Protein AF-A0A2M8GNW1-F1 (afdb_monomer_lite)

pLDDT: mean 70.82, std 11.59, range [49.22, 90.88]

Organism: NCBI:txid1974834

Foldseek 3Di:
DCVVLPDCPCVVVVVPDPDVVVFADPVQVVCCVPVVGGDTDDDDDDPVSD

Sequence (50 aa):
MADYLGDPTPRLAGRLKLNPFVHLDMMGTLFLFFVGFGWGKPVPFDPYNL

Structure (mmCIF, N/CA/C/O backbone):
data_AF-A0A2M8GNW1-F1
#
_entry.id   AF-A0A2M8GNW1-F1
#
loop_
_atom_site.group_PDB
_atom_site.id
_atom_site.type_symbol
_atom_site.label_atom_id
_atom_site.label_alt_id
_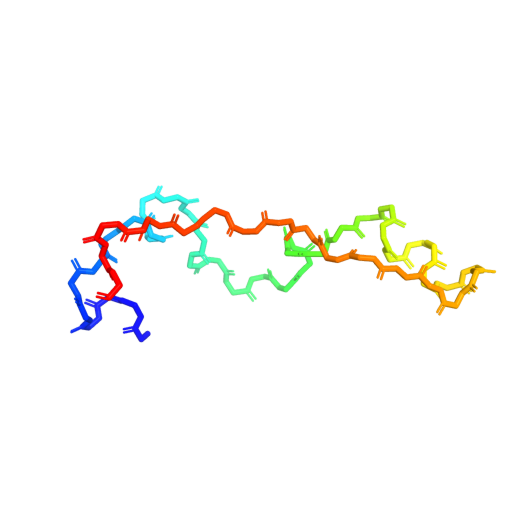atom_site.label_comp_id
_atom_site.label_asym_id
_atom_site.label_entity_id
_atom_site.label_seq_id
_atom_site.pdbx_PDB_ins_code
_atom_site.Cartn_x
_atom_site.Cartn_y
_atom_site.Cartn_z
_atom_site.occupancy
_atom_site.B_iso_or_equiv
_atom_site.auth_seq_id
_atom_site.auth_comp_id
_atom_site.auth_asym_id
_atom_site.auth_atom_id
_atom_site.pdbx_PDB_model_num
ATOM 1 N N . MET A 1 1 ? -3.971 -12.801 12.408 1.00 49.22 1 MET A N 1
ATOM 2 C CA . MET A 1 1 ? -3.009 -12.517 13.499 1.00 49.22 1 MET A CA 1
ATOM 3 C C . MET A 1 1 ? -3.283 -11.168 14.163 1.00 49.22 1 MET A C 1
ATOM 5 O O . MET A 1 1 ? -3.236 -11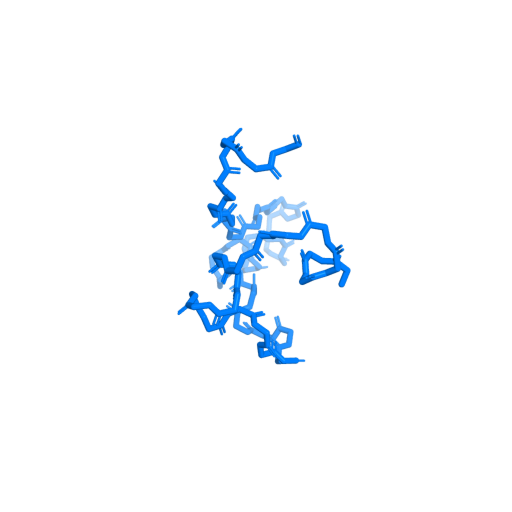.135 15.378 1.00 49.22 1 MET A O 1
ATOM 9 N N . ALA A 1 2 ? -3.678 -10.116 13.427 1.00 51.41 2 ALA A N 1
ATOM 10 C CA . ALA A 1 2 ? -4.112 -8.833 14.012 1.00 51.41 2 ALA A CA 1
ATOM 11 C C . ALA A 1 2 ? -5.367 -8.928 14.917 1.00 51.41 2 ALA A C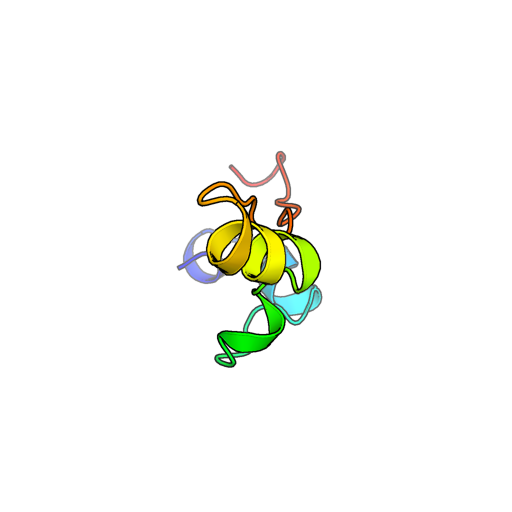 1
ATOM 13 O O . ALA A 1 2 ? -5.396 -8.308 15.973 1.00 51.41 2 ALA A O 1
ATOM 14 N N . ASP A 1 3 ? -6.352 -9.779 14.585 1.00 51.88 3 ASP A N 1
ATOM 15 C CA . ASP A 1 3 ? -7.549 -9.960 15.433 1.00 51.88 3 ASP A CA 1
ATOM 16 C C . ASP A 1 3 ? -7.242 -10.554 16.822 1.00 51.88 3 ASP A C 1
ATOM 18 O O . ASP A 1 3 ? -7.984 -10.316 17.771 1.00 51.88 3 ASP A O 1
ATOM 22 N N . TYR A 1 4 ? -6.158 -11.328 16.958 1.00 51.38 4 TYR A N 1
ATOM 23 C CA . TYR A 1 4 ? -5.785 -11.973 18.224 1.00 51.38 4 TYR A CA 1
ATOM 24 C C . TYR A 1 4 ? -5.010 -11.038 19.164 1.00 51.38 4 TYR A C 1
ATOM 26 O O . TYR A 1 4 ? -4.920 -11.322 20.354 1.00 51.38 4 TYR A O 1
ATOM 34 N N . LEU A 1 5 ? -4.471 -9.935 18.632 1.00 62.19 5 LEU A N 1
ATOM 35 C CA . LEU A 1 5 ? -3.727 -8.904 19.365 1.00 62.19 5 LEU A CA 1
ATOM 36 C C . LEU A 1 5 ? -4.603 -7.699 19.751 1.00 62.19 5 LEU A C 1
ATOM 38 O O . LEU A 1 5 ? -4.107 -6.767 20.367 1.00 62.19 5 LEU A O 1
ATOM 42 N N . GLY A 1 6 ? -5.907 -7.735 19.447 1.00 61.44 6 GLY A N 1
ATOM 43 C CA . GLY A 1 6 ? -6.864 -6.727 19.913 1.00 61.44 6 GLY A CA 1
ATOM 44 C C . GLY A 1 6 ? -7.083 -5.538 18.976 1.00 61.44 6 GLY A C 1
ATOM 45 O O . GLY A 1 6 ? -7.792 -4.615 19.371 1.00 61.44 6 GLY A O 1
ATOM 46 N N . ASP A 1 7 ? -6.562 -5.565 17.740 1.00 63.12 7 ASP A N 1
ATOM 47 C CA . ASP A 1 7 ? -6.823 -4.515 16.747 1.00 63.12 7 ASP A CA 1
ATOM 48 C C . ASP A 1 7 ? -7.950 -4.882 15.764 1.00 63.12 7 ASP A C 1
ATOM 50 O O . ASP A 1 7 ? -7.725 -5.639 14.812 1.00 63.12 7 ASP A O 1
ATOM 54 N N . PRO A 1 8 ? 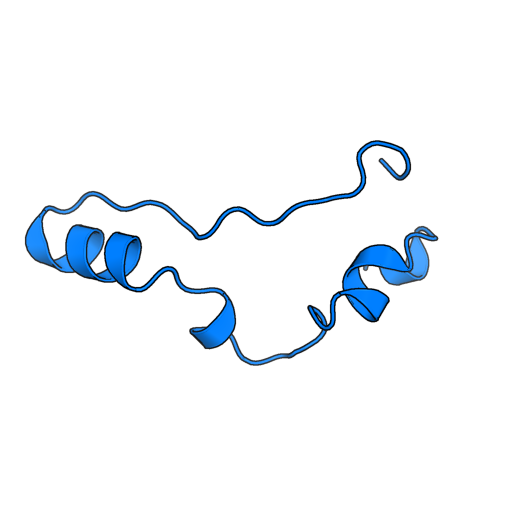-9.183 -4.357 15.942 1.00 64.94 8 PRO A N 1
ATOM 55 C CA . PRO A 1 8 ? -10.291 -4.602 15.020 1.00 64.94 8 PRO A CA 1
ATOM 56 C C . PRO A 1 8 ? -10.215 -3.747 13.743 1.00 64.94 8 PRO A C 1
ATOM 58 O O . PRO A 1 8 ? -10.996 -3.977 12.811 1.00 64.94 8 PRO A O 1
ATOM 61 N N . THR A 1 9 ? -9.304 -2.771 13.669 1.00 64.88 9 THR A N 1
ATOM 62 C CA . THR A 1 9 ? -9.172 -1.822 12.551 1.00 64.88 9 THR A CA 1
ATOM 63 C C . THR A 1 9 ? -9.013 -2.504 11.183 1.00 64.88 9 THR A C 1
ATOM 65 O O . THR A 1 9 ? -9.768 -2.166 10.264 1.00 64.88 9 THR A O 1
ATOM 68 N N . PRO A 1 10 ? -8.135 -3.513 10.993 1.00 62.28 10 PRO A N 1
ATOM 69 C CA . PRO A 1 10 ? -8.006 -4.215 9.710 1.00 62.28 10 PRO A CA 1
ATOM 70 C C . PRO A 1 10 ? -9.268 -4.985 9.282 1.00 62.28 10 PRO A C 1
ATOM 72 O O . PRO A 1 10 ? -9.533 -5.104 8.079 1.00 62.28 10 PRO A O 1
ATOM 75 N N . ARG A 1 11 ? -10.084 -5.463 10.234 1.00 64.12 11 ARG A N 1
ATOM 76 C CA . ARG A 1 11 ? -11.377 -6.107 9.950 1.00 64.12 11 ARG A CA 1
ATOM 77 C C . ARG A 1 11 ? -12.422 -5.097 9.491 1.00 64.12 11 ARG A C 1
ATOM 79 O O . ARG A 1 11 ? -13.075 -5.324 8.473 1.00 64.12 11 ARG A O 1
ATOM 86 N N . LEU A 1 12 ? -12.549 -3.978 10.205 1.00 65.19 12 LEU A N 1
ATOM 87 C CA . LEU A 1 12 ? -13.482 -2.897 9.865 1.00 65.19 12 LEU A CA 1
ATOM 88 C C . LEU A 1 12 ? -13.118 -2.216 8.538 1.00 65.19 12 LEU A C 1
ATOM 90 O O . LEU A 1 12 ? -14.002 -1.860 7.765 1.00 65.19 12 LEU A O 1
ATOM 94 N N . ALA A 1 13 ? -11.825 -2.127 8.218 1.00 66.88 13 ALA A N 1
ATOM 95 C CA . ALA A 1 13 ? -11.330 -1.616 6.941 1.00 66.88 13 ALA A CA 1
ATOM 96 C C . ALA A 1 13 ? -11.551 -2.578 5.752 1.00 66.88 13 ALA A C 1
ATOM 98 O O . ALA A 1 13 ? -11.127 -2.283 4.634 1.00 66.88 13 ALA A O 1
ATOM 99 N N . GLY A 1 14 ? -12.167 -3.749 5.969 1.00 65.38 14 GLY A N 1
ATOM 100 C CA . GLY A 1 14 ? -12.430 -4.730 4.914 1.00 65.38 14 GLY A CA 1
ATOM 101 C C . GLY A 1 14 ? -11.164 -5.356 4.318 1.00 65.38 14 GLY A C 1
ATOM 102 O O . GLY A 1 14 ? -11.215 -5.889 3.208 1.00 65.38 14 GLY A O 1
ATOM 103 N N . ARG A 1 15 ? -10.030 -5.302 5.036 1.00 63.00 15 ARG A N 1
ATOM 104 C CA . ARG A 1 15 ? -8.732 -5.845 4.594 1.00 63.00 15 ARG A CA 1
ATOM 105 C C . ARG A 1 15 ? -8.545 -7.331 4.865 1.00 63.00 15 ARG A C 1
ATOM 107 O O . ARG A 1 15 ? -7.568 -7.907 4.411 1.00 63.00 15 ARG A O 1
ATOM 114 N N . LEU A 1 16 ? -9.511 -7.987 5.501 1.00 64.06 16 LEU A N 1
ATOM 115 C CA . LEU A 1 16 ? -9.546 -9.450 5.612 1.00 64.06 16 LEU A CA 1
ATOM 116 C C . LEU A 1 16 ? -9.996 -10.142 4.310 1.00 64.06 16 LEU A C 1
ATOM 118 O O . LEU A 1 16 ? -10.415 -11.298 4.323 1.00 64.06 16 LEU A O 1
ATOM 122 N N . LYS A 1 17 ? -9.947 -9.448 3.167 1.00 61.75 17 LYS A N 1
ATOM 123 C CA . LYS A 1 17 ? -10.215 -10.067 1.871 1.00 61.75 17 LYS A CA 1
ATOM 124 C C . LYS A 1 17 ? -8.973 -10.832 1.424 1.00 61.75 17 LYS A C 1
ATOM 126 O O . LYS A 1 17 ? -7.957 -10.231 1.110 1.00 61.75 17 LYS A O 1
ATOM 131 N N . LEU A 1 18 ? -9.105 -12.151 1.295 1.00 65.00 18 LEU A N 1
ATOM 132 C CA . LEU A 1 18 ? -8.087 -13.079 0.775 1.00 65.00 18 LEU A CA 1
ATOM 133 C C . LEU A 1 18 ? -7.652 -12.814 -0.677 1.00 65.00 18 LEU A C 1
ATOM 135 O O . LEU A 1 18 ? -6.835 -13.554 -1.211 1.00 65.00 18 LEU A O 1
ATOM 139 N N . ASN A 1 19 ? -8.204 -11.798 -1.340 1.00 67.25 19 ASN A N 1
ATOM 140 C CA . ASN A 1 19 ? -7.861 -11.479 -2.714 1.00 67.25 19 ASN A CA 1
ATOM 141 C C . ASN A 1 19 ? -6.504 -10.736 -2.758 1.00 67.25 19 ASN A C 1
ATOM 143 O O . ASN A 1 19 ? -6.433 -9.581 -2.335 1.00 67.25 19 ASN A O 1
ATOM 147 N N . PRO A 1 20 ? -5.424 -11.337 -3.283 1.00 67.06 20 PRO A N 1
ATOM 148 C CA . PRO A 1 20 ? -4.116 -10.684 -3.338 1.00 67.06 20 PRO A CA 1
ATOM 149 C C . PRO A 1 20 ? -4.094 -9.508 -4.327 1.00 67.06 20 PRO A C 1
ATOM 151 O O . PRO A 1 20 ? -3.346 -8.555 -4.130 1.00 67.06 20 PRO A O 1
ATOM 154 N N . PHE A 1 21 ? -4.963 -9.507 -5.344 1.00 72.00 21 PHE A N 1
ATOM 155 C CA . PHE A 1 21 ? -4.972 -8.472 -6.381 1.00 72.00 21 PHE A CA 1
ATOM 156 C C . PHE A 1 21 ? -5.446 -7.104 -5.877 1.00 72.00 21 PHE A C 1
ATOM 158 O O . PHE A 1 21 ? -4.995 -6.087 -6.389 1.00 72.00 21 PHE A O 1
ATOM 165 N N . VAL A 1 22 ? -6.301 -7.040 -4.845 1.00 69.31 22 VAL A N 1
ATOM 166 C CA . VAL A 1 22 ? -6.748 -5.743 -4.283 1.00 69.31 22 VAL A CA 1
ATOM 167 C C . VAL A 1 22 ? -5.663 -5.037 -3.460 1.00 69.31 22 VAL A C 1
ATOM 169 O O . VAL A 1 22 ? -5.815 -3.863 -3.107 1.00 69.31 22 VAL A O 1
ATOM 172 N N . HIS A 1 23 ? -4.577 -5.754 -3.165 1.00 72.25 23 HIS A N 1
ATOM 173 C CA . HIS A 1 23 ? -3.411 -5.259 -2.440 1.00 72.25 23 HIS A CA 1
ATOM 174 C C . HIS A 1 23 ? -2.300 -4.773 -3.383 1.00 72.25 23 HIS A C 1
ATOM 176 O O . HIS A 1 23 ? -1.396 -4.071 -2.934 1.00 72.25 23 HIS A O 1
ATOM 182 N N . LEU A 1 24 ? -2.373 -5.100 -4.678 1.00 76.81 24 LEU A N 1
ATOM 183 C CA . LEU A 1 24 ? -1.408 -4.639 -5.672 1.00 76.81 24 LEU A CA 1
ATOM 184 C C . LEU A 1 24 ? -1.693 -3.184 -6.068 1.00 76.81 24 LEU A C 1
ATOM 186 O O . LEU A 1 24 ? -2.838 -2.796 -6.311 1.00 76.81 24 LEU A O 1
ATOM 190 N N . ASP A 1 25 ? -0.635 -2.378 -6.145 1.00 80.94 25 ASP A N 1
ATOM 191 C CA . ASP A 1 25 ? -0.688 -1.065 -6.788 1.00 80.94 25 ASP A CA 1
ATOM 192 C C . ASP A 1 25 ? -0.504 -1.266 -8.294 1.00 80.94 25 ASP A C 1
ATOM 194 O O . ASP A 1 25 ? 0.532 -1.770 -8.729 1.00 80.94 25 ASP A O 1
ATOM 198 N N . MET A 1 26 ? -1.504 -0.901 -9.096 1.00 80.88 26 MET A N 1
ATOM 199 C CA . MET A 1 26 ? -1.456 -1.081 -10.547 1.00 80.88 26 MET 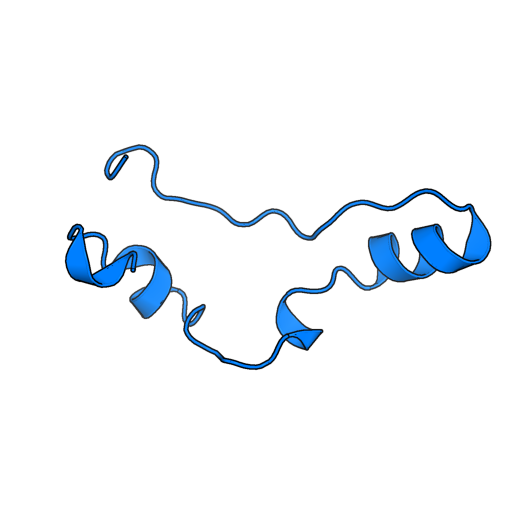A CA 1
ATOM 200 C C . MET A 1 26 ? -0.316 -0.274 -11.179 1.00 80.88 26 MET A C 1
ATOM 202 O O . MET A 1 26 ? 0.347 -0.774 -12.082 1.00 80.88 26 MET A O 1
ATOM 206 N N . MET A 1 27 ? -0.027 0.925 -10.664 1.00 84.12 27 MET A N 1
ATOM 207 C CA . MET A 1 27 ? 1.065 1.757 -11.168 1.00 84.12 27 MET A CA 1
ATOM 208 C C . MET A 1 27 ? 2.408 1.180 -10.738 1.00 84.12 27 MET A C 1
ATOM 210 O O . MET A 1 27 ? 3.256 0.927 -11.585 1.00 84.12 27 MET A O 1
ATOM 214 N N . GLY A 1 28 ? 2.577 0.875 -9.450 1.00 84.62 28 GLY A N 1
ATOM 215 C CA . GLY A 1 28 ? 3.811 0.263 -8.951 1.00 84.62 28 GLY A CA 1
ATOM 216 C C . GLY A 1 28 ? 4.128 -1.075 -9.626 1.00 84.62 28 GLY A C 1
ATOM 217 O O . GLY A 1 28 ? 5.280 -1.345 -9.951 1.00 84.62 28 GLY A O 1
ATOM 218 N N . THR A 1 29 ? 3.100 -1.876 -9.918 1.00 85.69 29 THR A N 1
ATOM 219 C CA . THR A 1 29 ? 3.242 -3.151 -10.634 1.00 85.69 29 THR A CA 1
ATOM 220 C C . THR A 1 29 ? 3.646 -2.928 -12.089 1.00 85.69 29 THR A C 1
ATOM 222 O O . THR A 1 29 ? 4.578 -3.571 -12.560 1.00 85.69 29 THR A O 1
ATOM 225 N N . LEU A 1 30 ? 3.011 -1.993 -12.804 1.00 88.44 30 LEU A N 1
ATOM 226 C CA . LEU A 1 30 ? 3.407 -1.653 -14.176 1.00 88.44 30 LEU A CA 1
ATOM 227 C C . LEU A 1 30 ? 4.853 -1.139 -14.222 1.00 88.44 30 LEU A C 1
ATOM 229 O O . LEU A 1 30 ? 5.647 -1.606 -15.035 1.00 88.44 30 LEU A O 1
ATOM 233 N N . PHE A 1 31 ? 5.229 -0.240 -13.313 1.00 88.81 31 PHE A N 1
ATOM 234 C CA . PHE A 1 31 ? 6.597 0.267 -13.213 1.00 88.81 31 PHE A CA 1
ATOM 235 C C . PHE A 1 31 ? 7.609 -0.843 -12.885 1.00 88.81 31 PHE A C 1
ATOM 237 O O . PHE A 1 31 ? 8.687 -0.865 -13.480 1.00 88.81 31 PHE A O 1
ATOM 244 N N . LEU A 1 32 ? 7.252 -1.825 -12.049 1.00 87.75 32 LEU A N 1
ATOM 245 C CA . LEU A 1 32 ? 8.100 -2.992 -11.795 1.00 87.75 32 LEU A CA 1
ATOM 246 C C . LEU A 1 32 ? 8.387 -3.774 -13.087 1.00 87.75 32 LEU A C 1
ATOM 248 O O . LEU A 1 32 ? 9.526 -4.172 -13.315 1.00 87.75 32 LEU A O 1
ATOM 252 N N . PHE A 1 33 ? 7.383 -3.954 -13.950 1.00 87.38 33 PHE A N 1
ATOM 253 C CA . PHE A 1 33 ? 7.542 -4.684 -15.212 1.00 87.38 33 PHE A CA 1
ATOM 254 C C . PHE A 1 33 ? 8.298 -3.898 -16.292 1.00 87.38 33 PHE A C 1
ATOM 256 O O . PHE A 1 33 ? 9.059 -4.502 -17.044 1.00 87.38 33 PHE A O 1
ATOM 263 N N . PHE A 1 34 ? 8.113 -2.577 -16.385 1.00 90.88 34 PHE A N 1
ATOM 264 C CA . PHE A 1 34 ? 8.714 -1.766 -17.457 1.00 90.88 34 PHE A CA 1
ATOM 265 C C . PHE A 1 34 ? 10.042 -1.099 -17.081 1.00 90.88 34 PHE A C 1
ATOM 267 O O . PHE A 1 34 ? 10.876 -0.865 -17.951 1.00 90.88 34 PHE A O 1
ATOM 274 N N . VAL A 1 35 ? 10.239 -0.775 -15.803 1.00 87.44 35 VAL A N 1
ATOM 275 C CA . VAL A 1 35 ? 11.384 0.006 -15.299 1.00 87.44 35 VAL A CA 1
ATOM 276 C C . VAL A 1 35 ? 12.244 -0.820 -14.331 1.00 87.44 35 VAL A C 1
ATOM 278 O O . VAL A 1 35 ? 13.368 -0.434 -14.026 1.00 87.44 35 VAL A O 1
ATOM 281 N N . GLY A 1 36 ? 11.755 -1.972 -13.853 1.00 86.88 36 GLY A N 1
ATOM 282 C CA . GLY A 1 36 ? 12.446 -2.797 -12.851 1.00 86.88 36 GLY A CA 1
ATOM 283 C C . GLY A 1 36 ? 12.372 -2.227 -11.431 1.00 86.88 36 GLY A C 1
ATOM 284 O O . GLY A 1 36 ? 12.994 -2.760 -10.514 1.00 86.88 36 GLY A O 1
ATOM 285 N N . PHE A 1 37 ? 11.609 -1.151 -11.236 1.00 85.00 37 PHE A N 1
ATOM 286 C CA . PHE A 1 37 ? 11.419 -0.478 -9.958 1.00 85.00 37 PHE A CA 1
ATOM 287 C C . PHE A 1 37 ? 9.930 -0.260 -9.722 1.00 85.00 37 PHE A C 1
ATOM 289 O O . PHE A 1 37 ? 9.231 0.191 -10.619 1.00 85.00 37 PHE A O 1
ATOM 296 N N . GLY A 1 38 ? 9.438 -0.552 -8.523 1.00 83.88 38 GLY A N 1
ATOM 297 C CA . GLY A 1 38 ? 8.033 -0.381 -8.176 1.00 83.88 38 GLY A CA 1
ATOM 298 C C . GLY A 1 38 ? 7.847 -0.242 -6.672 1.00 83.88 38 GLY A C 1
ATOM 299 O O . GLY A 1 38 ? 8.734 -0.576 -5.888 1.00 83.88 38 GLY A O 1
ATOM 300 N N . TRP A 1 39 ? 6.685 0.255 -6.268 1.00 84.88 39 TRP A N 1
ATOM 301 C CA . TRP A 1 39 ? 6.292 0.401 -4.869 1.00 84.88 39 TRP A CA 1
ATOM 302 C C . TRP A 1 39 ? 4.924 -0.239 -4.639 1.00 84.88 39 TRP A C 1
ATOM 304 O O . TRP A 1 39 ? 4.107 -0.365 -5.550 1.00 84.88 39 TRP A O 1
ATOM 314 N N . GLY A 1 40 ?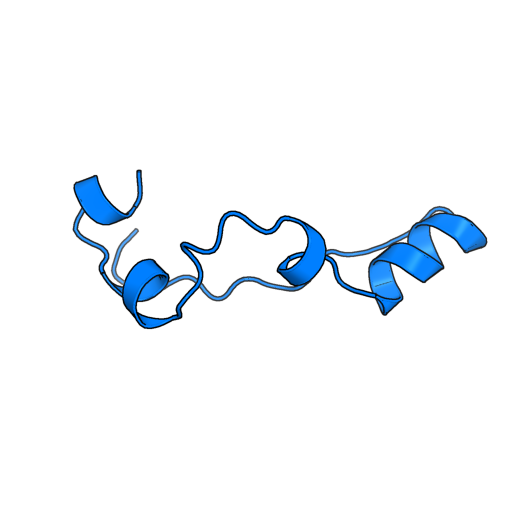 4.690 -0.684 -3.407 1.00 82.25 40 GLY A N 1
ATOM 315 C CA . GLY A 1 40 ? 3.410 -1.250 -3.000 1.00 82.25 40 GLY A CA 1
ATOM 316 C C . GLY A 1 40 ? 2.404 -0.172 -2.608 1.00 82.25 40 GLY A C 1
ATOM 317 O O . GLY A 1 40 ? 2.769 0.948 -2.248 1.00 82.25 40 GLY A O 1
ATOM 318 N N . LYS A 1 41 ? 1.122 -0.540 -2.614 1.00 77.69 41 LYS A N 1
ATOM 319 C CA . LYS A 1 41 ? 0.051 0.310 -2.098 1.00 77.69 41 LYS A CA 1
ATOM 320 C C . LYS A 1 41 ? 0.231 0.473 -0.580 1.00 77.69 41 LYS A C 1
ATOM 322 O O . LYS A 1 41 ? 0.248 -0.544 0.118 1.00 77.69 41 LYS A O 1
ATOM 327 N N . PRO A 1 42 ? 0.344 1.701 -0.039 1.00 71.06 42 PRO A N 1
ATOM 328 C CA . PRO A 1 42 ? 0.532 1.895 1.392 1.00 71.06 42 PRO A CA 1
ATOM 329 C C . PRO A 1 42 ? -0.692 1.399 2.169 1.00 71.06 42 PRO A C 1
ATOM 331 O O . PRO A 1 42 ? -1.840 1.714 1.842 1.00 71.06 42 PRO A O 1
ATOM 334 N N . VAL A 1 43 ? -0.435 0.608 3.209 1.00 67.62 43 VAL A N 1
ATOM 335 C CA . VAL A 1 43 ? -1.460 0.060 4.098 1.00 67.62 43 VAL A CA 1
ATOM 336 C C . VAL A 1 43 ? -1.458 0.893 5.381 1.00 67.62 43 VAL A C 1
ATOM 338 O O . VAL A 1 43 ? -0.522 0.765 6.165 1.00 67.62 43 VAL A O 1
ATOM 341 N N . PRO A 1 44 ? -2.463 1.754 5.629 1.00 66.56 44 PRO A N 1
ATOM 342 C CA . PRO A 1 44 ? -2.598 2.418 6.918 1.00 66.56 44 PRO A CA 1
ATOM 343 C C . PRO A 1 44 ? -2.815 1.373 8.011 1.00 66.56 44 PRO A C 1
ATOM 345 O O . PRO A 1 44 ? -3.740 0.563 7.915 1.00 66.56 44 PRO A O 1
ATOM 348 N N . PHE A 1 45 ? -1.949 1.394 9.014 1.00 62.34 45 PHE A N 1
ATOM 349 C CA . PHE A 1 45 ? -2.093 0.677 10.275 1.00 62.34 45 PHE A CA 1
ATOM 350 C C . PHE A 1 45 ? -2.484 1.687 11.358 1.00 62.34 45 PHE A C 1
ATOM 352 O O . PHE A 1 45 ? -2.219 2.879 11.197 1.00 62.34 45 PHE A O 1
ATOM 359 N N . ASP A 1 46 ? -3.134 1.229 12.426 1.00 63.59 46 ASP A N 1
ATOM 360 C CA . ASP A 1 46 ? -3.387 2.072 13.592 1.00 63.59 46 ASP A CA 1
ATOM 361 C C . ASP A 1 46 ? -2.127 2.086 14.482 1.00 63.59 46 ASP A C 1
ATOM 363 O O . ASP A 1 46 ? -1.775 1.048 15.046 1.00 63.59 46 ASP A O 1
ATOM 367 N N . PRO A 1 47 ? -1.401 3.215 14.599 1.00 63.12 47 PRO A N 1
ATOM 368 C CA . PRO A 1 47 ? -0.191 3.293 15.414 1.00 63.12 47 PRO A CA 1
ATOM 369 C C . PRO A 1 47 ? -0.461 3.201 16.924 1.00 63.12 47 PRO A C 1
ATOM 371 O O . PRO A 1 47 ? 0.483 2.998 17.683 1.00 63.12 47 PRO A O 1
ATOM 374 N N . TYR A 1 48 ? -1.713 3.349 17.373 1.00 63.69 48 TYR A N 1
ATOM 375 C CA . TYR A 1 48 ? -2.087 3.221 18.786 1.00 63.69 48 TYR A CA 1
ATOM 376 C C . TYR A 1 48 ? -2.286 1.768 19.235 1.00 63.69 48 TYR A C 1
ATOM 378 O O . TYR A 1 48 ? -2.472 1.531 20.427 1.00 63.69 48 TYR A O 1
ATOM 386 N N . ASN A 1 49 ? -2.235 0.812 18.302 1.00 55.44 49 ASN A N 1
ATOM 387 C CA . ASN A 1 49 ? -2.459 -0.613 18.550 1.00 55.44 49 ASN A CA 1
ATOM 388 C C . ASN A 1 49 ? -1.226 -1.483 18.208 1.00 55.44 49 ASN A C 1
ATOM 390 O O . ASN A 1 49 ? -1.369 -2.636 17.799 1.00 55.44 49 ASN A O 1
ATOM 394 N N . LEU A 1 50 ? -0.022 -0.900 18.325 1.00 57.06 50 LEU A N 1
ATOM 395 C CA . LEU A 1 50 ? 1.281 -1.547 18.095 1.00 57.06 50 LEU A CA 1
ATOM 396 C C . LEU A 1 50 ? 1.776 -2.358 19.300 1.00 57.06 50 LEU A C 1
ATOM 398 O O . LEU A 1 50 ? 1.695 -1.841 20.437 1.00 57.06 50 LEU A O 1
#

InterPro domains:
  IPR052348 Zinc-dependent_metallopeptidase_M50B [PTHR35864] (1-50)

Radius of gyration: 13.89 Å; chains: 1; bounding box: 26×16×37 Å

Secondary structure (DSSP, 8-state):
-GGGGT--HHHHTT-----GGGGS-HHHHHHHHHHS---PPP----GGG-